Protein AF-A0A2D4LF94-F1 (afdb_monomer)

Nearest PDB structures (foldseek):
  2v9s-assembly1_A  TM=8.485E-01  e=1.951E-04  Homo sapiens
  7la8-assembly2_B  TM=7.555E-01  e=8.092E-05  Petromyzon marinus
  7yco-assembly1_B  TM=8.036E-01  e=2.467E-04  Cyclostomatida
  4p8s-assembly1_A  TM=7.890E-01  e=8.461E-04  Rattus norvegicus
  5o0o-assembly1_A  TM=8.171E-01  e=1.924E-03  Mus musculus

Solvent-accessible surface area (backbone atoms only — not comparable to full-atom values): 6240 Å² total; per-residue (Å²): 69,74,76,46,60,84,43,39,71,47,84,52,52,70,43,86,47,51,74,66,60,48,62,50,65,34,11,42,73,50,90,90,72,47,63,35,22,57,37,26,35,40,34,49,21,41,23,51,32,36,61,64,50,90,57,43,62,77,42,35,88,53,52,54,37,37,32,47,19,69,25,57,25,40,40,43,82,79,32,48,63,54,57,59,48,42,70,76,35,57,81,26,51,44,56,47,73,46,96,48,100,82,46,64,71,40,44,66,50,73,70,43,81,109

Radius of gyration: 14.53 Å; Cα contacts (8 Å, |Δi|>4): 229; chains: 1; bounding box: 41×29×40 Å

Foldseek 3Di:
DEQPQVAAEDADAQDADAADDLCNQFHYQDPVPQTAHNYAYYHPAQYAYQAYQLNNCVRYPNHQADEHFNYQHAADPRRVSVVVVCVVPVRHQAWDDDPDPPDDTGGHDHNHYD

Sequence (114 aa):
FYGFTSLKLVHLEGNLLKQLHSDTFVTLWYFEVFRTSAIKHIYLSDNFLTSLPQDIFSYMSELESLYLHGNPWTCDCALKWFAKWAERHSDVVKCKKGKEATDALQCPLCTNPR

Secondary structure (DSSP, 8-state):
-TT-TT--EEE-TTS------TTTT--EEETTTEEE----EEE--SS------TTTTTT-TT--EEE-TTS-EEESTTTHHHHHHHHHTTTTEE-BPPSSTT---B---EEEE-

Mean predicted aligned error: 4.83 Å

InterPro domains:
  IPR001611 Leucine-rich repeat [PF13855] (36-71)
  IPR032675 Leucine-rich repeat domain superfamily [G3DSA:3.80.10.10] (1-114)
  IPR050541 Leucine-rich repeat and transmembrane domain-containing protein [PTHR24369] (1-113)

pLDDT: mean 90.74, std 9.35, range [55.69, 98.25]

Structure (mmCIF, N/CA/C/O backbone):
data_AF-A0A2D4LF94-F1
#
_entry.id   AF-A0A2D4LF94-F1
#
loop_
_atom_site.group_PDB
_atom_site.id
_atom_site.type_symbol
_atom_site.label_atom_id
_atom_site.label_alt_id
_atom_site.label_comp_id
_atom_site.label_asym_id
_atom_site.label_entity_id
_atom_site.label_seq_id
_atom_site.pdbx_PDB_ins_code
_atom_site.Cartn_x
_atom_site.Cartn_y
_atom_site.Cartn_z
_atom_site.occupancy
_atom_site.B_iso_or_equiv
_atom_site.auth_seq_id
_atom_site.auth_comp_id
_atom_site.auth_asym_id
_atom_site.auth_atom_id
_atom_site.pdbx_PDB_model_num
ATOM 1 N N . PHE A 1 1 ? 1.393 -8.627 -9.017 1.00 89.56 1 PHE A N 1
ATOM 2 C CA . PHE A 1 1 ? 0.739 -8.563 -10.347 1.00 89.56 1 PHE A CA 1
ATOM 3 C C . PHE A 1 1 ? 1.783 -8.738 -11.451 1.00 89.56 1 PHE A C 1
ATOM 5 O O . PHE A 1 1 ? 1.920 -7.900 -12.337 1.00 89.56 1 PHE A O 1
ATOM 12 N N . TYR A 1 2 ? 2.554 -9.824 -11.384 1.00 90.62 2 TYR A N 1
ATOM 13 C CA . TYR A 1 2 ? 3.737 -9.989 -12.221 1.00 90.62 2 TYR A CA 1
ATOM 14 C C . TYR A 1 2 ? 3.382 -10.120 -13.709 1.00 90.62 2 TYR A C 1
ATOM 16 O O . TYR A 1 2 ? 2.424 -10.808 -14.052 1.00 90.62 2 TYR A O 1
ATOM 24 N N . GLY A 1 3 ? 4.138 -9.448 -14.580 1.00 88.7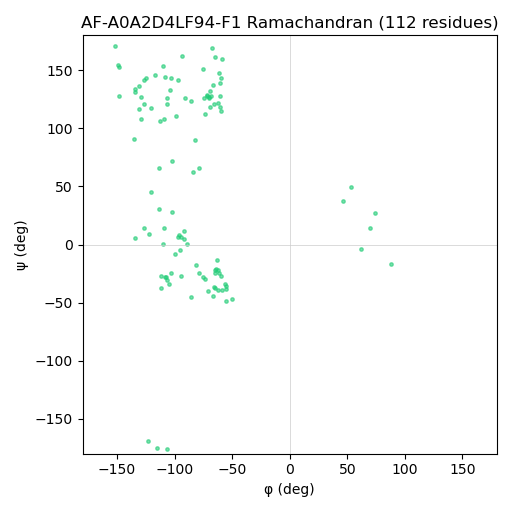5 3 GLY A N 1
ATOM 25 C CA . GLY A 1 3 ? 3.935 -9.456 -16.033 1.00 88.75 3 GLY A CA 1
ATOM 26 C C . GLY A 1 3 ? 2.961 -8.390 -16.547 1.00 88.75 3 GLY A C 1
ATOM 27 O O . GLY A 1 3 ? 3.011 -8.043 -17.724 1.00 88.75 3 GLY A O 1
ATOM 28 N N . PHE A 1 4 ? 2.135 -7.789 -15.684 1.00 92.00 4 PHE A N 1
ATOM 29 C CA . PHE A 1 4 ? 1.216 -6.710 -16.065 1.00 92.00 4 PHE A CA 1
ATOM 30 C C . PHE A 1 4 ? 1.906 -5.339 -16.052 1.00 92.00 4 PHE A C 1
ATOM 32 O O . PHE A 1 4 ? 1.553 -4.446 -15.285 1.00 92.00 4 PHE A O 1
ATOM 39 N N . THR A 1 5 ? 2.916 -5.160 -16.900 1.00 91.50 5 THR A N 1
ATOM 40 C CA . THR A 1 5 ? 3.774 -3.958 -16.918 1.00 91.50 5 THR A CA 1
ATOM 41 C C . THR A 1 5 ? 3.039 -2.670 -17.298 1.00 91.50 5 THR A C 1
ATOM 43 O O . THR A 1 5 ? 3.456 -1.584 -16.905 1.00 91.50 5 THR A O 1
ATOM 46 N N . SER A 1 6 ? 1.923 -2.774 -18.023 1.00 94.12 6 SER A N 1
ATOM 47 C CA . SER A 1 6 ? 1.068 -1.636 -18.386 1.00 94.12 6 SER A CA 1
ATOM 48 C C . SER A 1 6 ? -0.023 -1.326 -17.355 1.00 94.12 6 SER A C 1
ATOM 50 O O . SER A 1 6 ? -0.808 -0.405 -17.574 1.00 94.12 6 SER A O 1
ATOM 52 N N . LEU A 1 7 ? -0.112 -2.076 -16.250 1.00 96.25 7 LEU A N 1
ATOM 53 C CA . LEU A 1 7 ? -1.166 -1.899 -15.252 1.00 96.25 7 LEU A CA 1
ATOM 54 C C . LEU A 1 7 ? -1.034 -0.537 -14.563 1.00 96.25 7 LEU A C 1
ATOM 56 O O . LEU A 1 7 ? -0.013 -0.239 -13.947 1.00 96.25 7 LEU A O 1
ATOM 60 N N . LYS A 1 8 ? -2.081 0.287 -14.670 1.00 97.44 8 LYS A N 1
ATOM 61 C CA . LYS A 1 8 ? -2.132 1.634 -14.077 1.00 97.44 8 LYS A CA 1
ATOM 62 C C . LYS A 1 8 ? -3.067 1.742 -12.881 1.00 97.44 8 LYS A C 1
ATOM 64 O O . LYS A 1 8 ? -2.845 2.581 -12.016 1.00 97.44 8 LYS A O 1
ATOM 69 N N . LEU A 1 9 ? -4.100 0.912 -12.822 1.00 98.00 9 LEU A N 1
ATOM 70 C CA . LEU A 1 9 ? -5.143 1.002 -11.812 1.00 98.00 9 LEU A CA 1
ATOM 71 C C . LEU A 1 9 ? -5.430 -0.385 -11.251 1.00 98.00 9 LEU A C 1
ATOM 73 O O . LEU A 1 9 ? -5.632 -1.334 -12.007 1.00 98.00 9 LEU A O 1
ATOM 77 N N . VAL A 1 10 ? -5.455 -0.482 -9.925 1.00 97.75 10 VAL A N 1
ATOM 78 C CA . VAL A 1 10 ? -5.863 -1.677 -9.189 1.00 97.75 10 VAL A CA 1
ATOM 79 C C . VAL A 1 10 ? -7.045 -1.314 -8.307 1.00 97.75 10 VAL A C 1
ATOM 81 O O . VAL A 1 10 ? -6.924 -0.485 -7.406 1.00 97.75 10 VAL A O 1
ATOM 84 N N . HIS A 1 11 ? -8.186 -1.946 -8.569 1.00 97.62 11 HIS A N 1
ATOM 85 C CA . HIS A 1 11 ? -9.410 -1.732 -7.812 1.00 97.62 11 HIS A CA 1
ATOM 86 C C . HIS A 1 11 ? -9.779 -2.986 -7.022 1.00 97.62 11 HIS A C 1
ATOM 88 O O . HIS A 1 11 ? -10.232 -3.975 -7.592 1.00 97.62 11 HIS A O 1
ATOM 94 N N . LEU A 1 12 ? -9.574 -2.938 -5.708 1.00 97.56 12 LEU A N 1
ATOM 95 C CA . LEU A 1 12 ? -9.841 -4.021 -4.759 1.00 97.56 12 LEU A CA 1
ATOM 96 C C . LEU A 1 12 ? -10.732 -3.554 -3.593 1.00 97.56 12 LEU A C 1
ATOM 98 O O . LEU A 1 12 ? -10.843 -4.252 -2.586 1.00 97.56 12 LEU A O 1
ATOM 102 N N . GLU A 1 13 ? -11.379 -2.393 -3.715 1.00 97.38 13 GLU A N 1
ATOM 103 C CA . GLU A 1 13 ? -12.318 -1.867 -2.717 1.00 97.38 13 GLU A CA 1
ATOM 104 C C . GLU A 1 13 ? -13.504 -2.819 -2.491 1.00 97.38 13 GLU A C 1
ATOM 106 O O . GLU A 1 13 ? -13.965 -3.469 -3.433 1.00 97.38 13 GLU A O 1
ATOM 111 N N . GLY A 1 14 ? -13.978 -2.915 -1.244 1.00 97.12 14 GLY A N 1
ATOM 112 C CA . GLY A 1 14 ? -15.164 -3.704 -0.891 1.00 97.12 14 GLY A CA 1
ATOM 113 C C . GLY A 1 14 ? -14.947 -5.220 -0.889 1.00 97.12 14 GLY A C 1
ATOM 114 O O . GLY A 1 14 ? -15.886 -5.974 -1.140 1.00 97.12 14 GLY A O 1
ATOM 115 N N . ASN A 1 15 ? -13.716 -5.680 -0.652 1.00 98.25 15 ASN A N 1
ATOM 116 C CA . ASN A 1 15 ? -13.374 -7.104 -0.599 1.00 98.25 15 ASN A CA 1
ATOM 117 C C . ASN A 1 15 ? -13.114 -7.577 0.845 1.00 98.25 15 ASN A C 1
ATOM 119 O O . ASN A 1 15 ? -13.285 -6.851 1.820 1.00 98.25 15 ASN A O 1
ATOM 123 N N . LEU A 1 16 ? -12.713 -8.843 0.996 1.00 97.88 16 LEU A N 1
ATOM 124 C CA . LEU A 1 16 ? -12.429 -9.471 2.292 1.00 97.88 16 LEU A CA 1
ATOM 125 C C . LEU A 1 16 ? -10.921 -9.575 2.586 1.00 97.88 16 LEU A C 1
ATOM 127 O O . LEU A 1 16 ? -10.481 -10.509 3.264 1.00 97.88 16 LEU A O 1
ATOM 131 N N . LEU A 1 17 ? -10.107 -8.666 2.038 1.00 98.12 17 LEU A N 1
ATOM 132 C CA . LEU A 1 17 ? -8.651 -8.735 2.170 1.00 98.12 17 LEU A CA 1
ATOM 133 C C . LEU A 1 17 ? -8.237 -8.474 3.617 1.00 98.12 17 LEU A C 1
ATOM 135 O O . LEU A 1 17 ? -8.622 -7.470 4.206 1.00 98.12 17 LEU A O 1
ATOM 139 N N . LYS A 1 18 ? -7.426 -9.376 4.176 1.00 96.75 18 LYS A N 1
ATOM 140 C CA . LYS A 1 18 ? -6.902 -9.272 5.550 1.00 96.75 18 LYS A CA 1
ATOM 141 C C . LYS A 1 18 ? -5.426 -8.909 5.598 1.00 96.75 18 LYS A C 1
ATOM 143 O O . LYS A 1 18 ? -4.969 -8.289 6.551 1.00 96.75 18 LYS A O 1
ATOM 148 N N . GLN A 1 19 ? -4.678 -9.326 4.583 1.00 96.00 19 GLN A N 1
ATOM 149 C CA . GLN A 1 19 ? -3.237 -9.141 4.488 1.00 96.00 19 GLN A CA 1
ATOM 150 C C . GLN A 1 19 ? -2.845 -8.982 3.025 1.00 96.00 19 GLN A C 1
ATOM 152 O O . GLN A 1 19 ? -3.512 -9.508 2.132 1.00 96.00 19 GLN A O 1
ATOM 157 N N . LEU A 1 20 ? -1.741 -8.280 2.801 1.00 96.50 20 LEU A N 1
ATOM 158 C CA . LEU A 1 20 ? -1.103 -8.142 1.501 1.00 96.50 20 LEU A CA 1
ATOM 159 C C . LEU A 1 20 ? 0.350 -8.591 1.627 1.00 96.50 20 LEU A C 1
ATOM 161 O O . LEU A 1 20 ? 0.999 -8.332 2.638 1.00 96.50 20 LEU A O 1
ATOM 165 N N . HIS A 1 21 ? 0.861 -9.247 0.591 1.00 95.69 21 HIS A N 1
ATOM 166 C CA . HIS A 1 21 ? 2.283 -9.564 0.489 1.00 95.69 21 HIS A CA 1
ATOM 167 C C . HIS A 1 21 ? 3.080 -8.304 0.108 1.00 95.69 21 HIS A C 1
ATOM 169 O O . HIS A 1 21 ? 2.550 -7.444 -0.603 1.00 95.69 21 HIS A O 1
ATOM 175 N N . SER A 1 22 ? 4.351 -8.201 0.512 1.00 94.19 22 SER A N 1
ATOM 176 C CA . SER A 1 22 ? 5.224 -7.054 0.192 1.00 94.19 22 SER A CA 1
ATOM 177 C C . SER A 1 22 ? 5.325 -6.794 -1.312 1.00 94.19 22 SER A C 1
ATOM 179 O O . SER A 1 22 ? 5.274 -5.653 -1.752 1.00 94.19 22 SER A O 1
ATOM 181 N N . ASP A 1 23 ? 5.374 -7.856 -2.113 1.00 93.56 23 ASP A N 1
ATOM 182 C CA . ASP A 1 23 ? 5.500 -7.752 -3.572 1.00 93.56 23 ASP A CA 1
ATOM 183 C C . ASP A 1 23 ? 4.151 -7.735 -4.317 1.00 93.56 23 ASP A C 1
ATOM 185 O O . ASP A 1 23 ? 4.121 -7.870 -5.541 1.00 93.56 23 ASP A O 1
ATOM 189 N N . THR A 1 24 ? 3.017 -7.568 -3.617 1.00 95.31 24 THR A N 1
ATOM 190 C CA . THR A 1 24 ? 1.673 -7.621 -4.237 1.00 95.31 24 THR A CA 1
ATOM 191 C C . THR A 1 24 ? 1.586 -6.718 -5.469 1.00 95.31 24 THR A C 1
ATOM 193 O O . THR A 1 24 ? 1.152 -7.172 -6.533 1.00 95.31 24 THR A O 1
ATOM 196 N N . PHE A 1 25 ? 2.061 -5.473 -5.355 1.00 95.88 25 PHE A N 1
ATOM 197 C CA . PHE A 1 25 ? 1.985 -4.454 -6.407 1.00 95.88 25 PHE A CA 1
ATOM 198 C C . PHE A 1 25 ? 3.199 -4.392 -7.334 1.00 95.88 25 PHE A C 1
ATOM 200 O O . PHE A 1 25 ? 3.236 -3.544 -8.224 1.00 95.88 25 PHE A O 1
ATOM 207 N N . VAL A 1 26 ? 4.163 -5.302 -7.199 1.00 94.50 26 VAL A N 1
ATOM 208 C CA . VAL A 1 26 ? 5.255 -5.423 -8.169 1.00 94.50 26 VAL A CA 1
ATOM 209 C C . VAL A 1 26 ? 4.685 -5.976 -9.481 1.00 94.50 26 VAL A C 1
ATOM 211 O O . VAL A 1 26 ? 3.986 -7.002 -9.495 1.00 94.50 26 VAL A O 1
ATOM 214 N N . THR A 1 27 ? 4.952 -5.274 -10.586 1.00 94.00 27 THR A N 1
ATOM 215 C CA . THR A 1 27 ? 4.509 -5.676 -11.935 1.00 94.00 27 THR A CA 1
ATOM 216 C C . THR A 1 27 ? 5.653 -6.182 -12.798 1.00 94.00 27 THR A C 1
ATOM 218 O O . THR A 1 27 ? 5.431 -7.015 -13.674 1.00 94.00 27 THR A O 1
ATOM 221 N N . LEU A 1 28 ? 6.874 -5.709 -12.543 1.00 92.19 28 LEU A N 1
ATOM 222 C CA . LEU A 1 28 ? 8.075 -6.138 -13.243 1.00 92.19 28 LEU A CA 1
ATOM 223 C C . LEU A 1 28 ? 9.177 -6.479 -12.241 1.00 92.19 28 LEU A C 1
ATOM 225 O O . LEU A 1 28 ? 9.425 -5.735 -11.291 1.00 92.19 28 LEU A O 1
ATOM 229 N N . TRP A 1 29 ? 9.851 -7.589 -12.513 1.00 88.56 29 TRP A N 1
ATOM 230 C CA . TRP A 1 29 ? 11.057 -8.034 -11.833 1.00 88.56 29 TRP A CA 1
ATOM 231 C C . TRP A 1 29 ? 12.083 -8.341 -12.918 1.00 88.56 29 TRP A C 1
ATOM 233 O O . TRP A 1 29 ? 11.913 -9.278 -13.693 1.00 88.56 29 TRP A O 1
ATOM 243 N N . TYR A 1 30 ? 13.097 -7.493 -13.042 1.00 84.00 30 TYR A N 1
ATOM 244 C CA . TYR A 1 30 ? 14.138 -7.638 -14.050 1.00 84.00 30 TYR A CA 1
ATOM 245 C C . TYR A 1 30 ? 15.436 -8.108 -13.392 1.00 84.00 30 TYR A C 1
ATOM 247 O O . TYR A 1 30 ? 15.902 -7.499 -12.425 1.00 84.00 30 TYR A O 1
ATOM 255 N N . PHE A 1 31 ? 15.982 -9.213 -13.911 1.00 81.31 31 PHE A N 1
ATOM 256 C CA . PHE A 1 31 ? 17.193 -9.888 -13.423 1.00 81.31 31 PHE A CA 1
ATOM 257 C C . PHE A 1 31 ? 17.255 -10.082 -11.904 1.00 81.31 31 PHE A C 1
ATOM 259 O O . PHE A 1 31 ? 18.312 -9.928 -11.308 1.00 81.31 31 PHE A O 1
ATOM 266 N N . GLU A 1 32 ? 16.123 -10.368 -11.265 1.00 71.44 32 GLU A N 1
ATOM 267 C CA . GLU A 1 32 ? 16.023 -10.642 -9.824 1.00 71.44 32 GLU A CA 1
ATOM 268 C C . GLU A 1 32 ? 16.432 -9.488 -8.878 1.00 71.44 32 GLU A C 1
ATOM 270 O O . GLU A 1 32 ? 16.198 -9.562 -7.673 1.00 71.44 32 GLU A O 1
ATOM 275 N N . VAL A 1 33 ? 16.918 -8.360 -9.403 1.00 78.56 33 VAL A N 1
ATOM 276 C CA . VAL A 1 33 ? 17.408 -7.217 -8.611 1.00 78.56 33 VAL A CA 1
ATOM 277 C C . VAL A 1 33 ? 16.495 -5.998 -8.744 1.00 78.56 33 VAL A C 1
ATOM 279 O O . VAL A 1 33 ? 16.253 -5.289 -7.765 1.00 78.56 33 VAL A O 1
ATOM 282 N N . PHE A 1 34 ? 15.937 -5.757 -9.932 1.00 85.88 34 PHE A N 1
ATOM 283 C CA . PHE A 1 34 ? 15.141 -4.562 -10.202 1.00 85.88 34 PHE A CA 1
ATOM 284 C C . PHE A 1 34 ? 13.651 -4.865 -10.105 1.00 85.88 34 PHE A C 1
ATOM 286 O O . PHE A 1 34 ? 13.091 -5.552 -10.958 1.00 85.88 34 PHE A O 1
ATOM 293 N N . ARG A 1 35 ? 13.004 -4.328 -9.068 1.00 91.69 35 ARG A N 1
ATOM 294 C CA . ARG A 1 35 ? 11.548 -4.362 -8.894 1.00 91.69 35 ARG A CA 1
ATO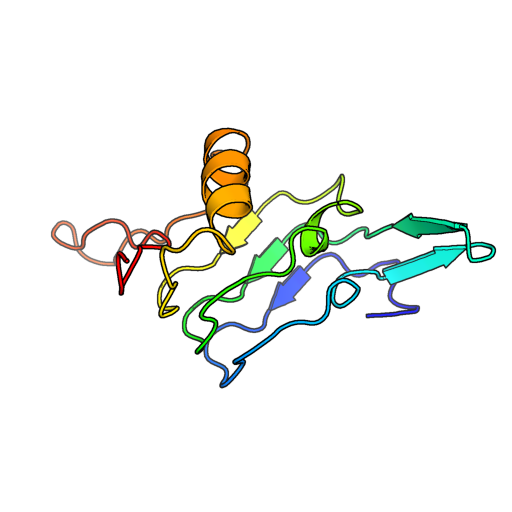M 295 C C . ARG A 1 35 ? 10.970 -2.997 -9.230 1.00 91.69 35 ARG A C 1
ATOM 297 O O . ARG A 1 35 ? 11.487 -1.979 -8.777 1.00 91.69 35 ARG A O 1
ATOM 304 N N . THR A 1 36 ? 9.906 -2.976 -10.024 1.00 93.06 36 THR A N 1
ATOM 305 C CA . THR A 1 36 ? 9.193 -1.737 -10.351 1.00 93.06 36 THR A CA 1
ATOM 306 C C . THR A 1 36 ? 7.708 -1.990 -10.594 1.00 93.06 36 THR A C 1
ATOM 308 O O . THR A 1 36 ? 7.284 -3.100 -10.947 1.00 93.06 36 THR A O 1
ATOM 311 N N . SER A 1 37 ? 6.917 -0.944 -10.373 1.00 95.62 37 SER A N 1
ATOM 312 C CA . SER A 1 37 ? 5.493 -0.903 -10.649 1.00 95.62 37 SER A CA 1
ATOM 313 C C . SER A 1 37 ? 5.116 0.387 -11.355 1.00 95.62 37 SER A C 1
ATOM 315 O O . SER A 1 37 ? 5.498 1.474 -10.929 1.00 95.62 37 SER A O 1
ATOM 317 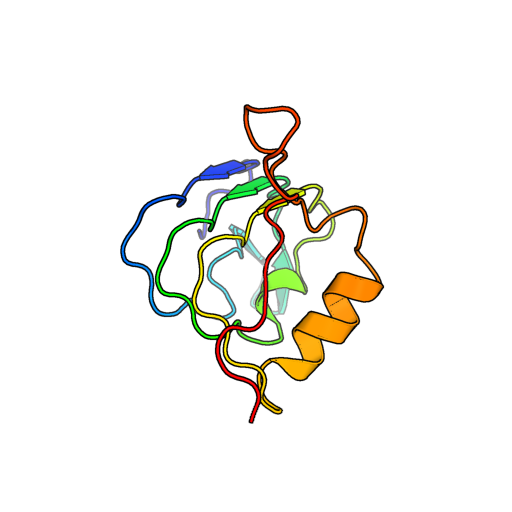N N . ALA A 1 38 ? 4.320 0.255 -12.414 1.00 95.50 38 ALA A N 1
ATOM 318 C CA . ALA A 1 38 ? 3.797 1.388 -13.169 1.00 95.50 38 ALA A CA 1
ATOM 319 C C . ALA A 1 38 ? 2.377 1.798 -12.724 1.00 95.50 38 ALA A C 1
ATOM 321 O O . ALA A 1 38 ? 1.745 2.614 -13.404 1.00 95.50 38 ALA A O 1
ATOM 322 N N . ILE A 1 39 ? 1.876 1.211 -11.627 1.00 97.81 39 ILE A N 1
ATOM 323 C CA . ILE A 1 39 ? 0.543 1.458 -11.064 1.00 97.81 39 ILE A CA 1
ATOM 324 C C . ILE A 1 39 ? 0.485 2.870 -10.474 1.00 97.81 39 ILE A C 1
ATOM 326 O O . ILE A 1 39 ? 1.339 3.257 -9.683 1.00 97.81 39 ILE A O 1
ATOM 330 N N . LYS A 1 40 ? -0.573 3.599 -10.828 1.00 98.06 40 LYS A N 1
ATOM 331 C CA . LYS A 1 40 ? -0.857 4.973 -10.405 1.00 98.06 40 LYS A CA 1
ATOM 332 C C . LYS A 1 40 ? -1.963 5.059 -9.362 1.00 98.06 40 LYS A C 1
ATOM 334 O O . LYS A 1 40 ? -1.912 5.916 -8.483 1.00 98.06 40 LYS A O 1
ATOM 339 N N . HIS A 1 41 ? -2.957 4.175 -9.438 1.00 98.19 41 HIS A N 1
ATOM 340 C CA . HIS A 1 41 ? -4.134 4.239 -8.574 1.00 98.19 41 HIS A CA 1
ATOM 341 C C . HIS A 1 41 ? -4.410 2.894 -7.909 1.00 98.19 41 HIS A C 1
ATOM 343 O O . HIS A 1 41 ? -4.525 1.870 -8.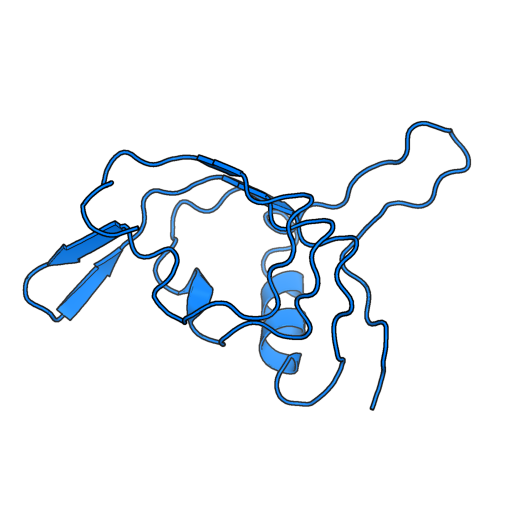586 1.00 98.19 41 HIS A O 1
ATOM 349 N N . ILE A 1 42 ? -4.539 2.910 -6.584 1.00 98.12 42 ILE A N 1
ATOM 350 C CA . ILE A 1 42 ? -4.840 1.736 -5.768 1.00 98.12 42 ILE A CA 1
ATOM 351 C C . ILE A 1 42 ? -6.058 2.035 -4.896 1.00 98.12 42 ILE A C 1
ATOM 353 O O . ILE A 1 42 ? -6.035 2.942 -4.061 1.00 98.12 42 ILE A O 1
ATOM 357 N N . TYR A 1 43 ? -7.098 1.222 -5.059 1.00 98.00 43 TYR A N 1
ATOM 358 C CA . TYR A 1 43 ? -8.296 1.250 -4.227 1.00 98.00 43 TYR A CA 1
ATOM 359 C C . TYR A 1 43 ? -8.315 0.001 -3.352 1.00 98.00 43 TYR A C 1
ATOM 361 O O . TYR A 1 43 ? -8.507 -1.104 -3.853 1.00 98.00 43 TYR A O 1
ATOM 369 N N . LEU A 1 44 ? -8.075 0.178 -2.055 1.00 97.94 44 LEU A N 1
ATOM 370 C CA . LEU A 1 44 ? -8.079 -0.880 -1.037 1.00 97.94 44 LEU A CA 1
ATOM 371 C C . LEU A 1 44 ? -9.081 -0.590 0.085 1.00 97.94 44 LEU A C 1
ATOM 373 O O . LEU A 1 44 ? -9.081 -1.274 1.109 1.00 97.94 44 LEU A O 1
ATOM 377 N N . SER A 1 45 ? -9.918 0.432 -0.081 1.00 97.06 45 SER A N 1
ATOM 378 C CA . SER A 1 45 ? -10.914 0.811 0.912 1.00 97.06 45 SER A CA 1
ATOM 379 C C . SER A 1 45 ? -11.888 -0.321 1.231 1.00 97.06 45 SER A C 1
ATOM 381 O O . SER A 1 45 ? -12.054 -1.252 0.442 1.00 97.06 45 SER A O 1
ATOM 383 N N . ASP A 1 46 ? -12.534 -0.229 2.389 1.00 96.31 46 ASP A N 1
ATOM 384 C CA . ASP A 1 46 ? -13.630 -1.116 2.789 1.00 96.31 46 ASP A CA 1
ATOM 385 C C . ASP A 1 46 ? -13.234 -2.606 2.691 1.00 96.31 46 ASP A C 1
ATOM 387 O O . ASP A 1 46 ? -13.905 -3.430 2.072 1.00 96.31 46 ASP A O 1
ATOM 391 N N . ASN A 1 47 ? -12.073 -2.925 3.270 1.00 98.00 47 ASN A N 1
ATOM 392 C CA . ASN A 1 47 ? -11.525 -4.271 3.435 1.00 98.00 47 ASN A CA 1
ATOM 393 C C . ASN A 1 47 ? -11.266 -4.542 4.935 1.00 98.00 47 ASN A C 1
ATOM 395 O O . ASN A 1 47 ? -11.683 -3.783 5.809 1.00 98.00 47 ASN A O 1
ATOM 399 N N . PHE A 1 48 ? -10.568 -5.632 5.262 1.00 97.31 48 PHE A N 1
ATOM 400 C CA . PHE A 1 48 ? -10.237 -6.033 6.636 1.00 97.31 48 PHE A CA 1
ATOM 401 C C . PHE A 1 48 ? -8.730 -5.958 6.914 1.00 97.31 48 PHE A C 1
ATOM 403 O O . PHE A 1 48 ? -8.198 -6.751 7.696 1.00 97.31 48 PHE A O 1
ATOM 410 N N . LEU A 1 49 ? -8.027 -5.031 6.260 1.00 96.62 49 LEU A N 1
ATOM 411 C CA . LEU A 1 49 ? -6.595 -4.838 6.464 1.00 96.62 49 LEU A CA 1
ATOM 412 C C . LEU A 1 49 ? -6.347 -4.194 7.829 1.00 96.62 49 LEU A C 1
ATOM 414 O O . LEU A 1 49 ? -6.920 -3.158 8.161 1.00 96.62 49 LEU A O 1
ATOM 418 N N . THR A 1 50 ? -5.468 -4.802 8.617 1.00 95.19 50 THR A N 1
ATOM 419 C CA . THR A 1 50 ? -5.065 -4.272 9.929 1.00 95.19 50 THR A CA 1
ATOM 420 C C . THR A 1 50 ? -3.695 -3.608 9.890 1.00 95.19 50 THR A C 1
ATOM 422 O O . THR A 1 50 ? -3.417 -2.725 10.701 1.00 95.19 50 THR A O 1
ATOM 425 N N . SER A 1 51 ? -2.847 -3.996 8.937 1.00 94.81 51 SER A N 1
ATOM 426 C CA . SER A 1 51 ? -1.517 -3.440 8.715 1.00 94.81 51 SER A CA 1
ATOM 427 C C . SER A 1 51 ? -1.099 -3.560 7.246 1.00 94.81 51 SER A C 1
ATOM 429 O O . SER A 1 51 ? -1.768 -4.213 6.441 1.00 94.81 51 SER A O 1
ATOM 431 N N . LEU A 1 52 ? 0.011 -2.913 6.893 1.00 95.88 52 LEU A N 1
ATOM 432 C CA . LEU A 1 52 ? 0.647 -3.015 5.583 1.00 95.88 52 LEU A CA 1
ATOM 433 C C . LEU A 1 52 ? 2.127 -3.396 5.760 1.00 95.88 52 LEU A C 1
ATOM 435 O O . LEU A 1 52 ? 2.771 -2.885 6.684 1.00 95.88 52 LEU A O 1
ATOM 439 N N . PRO A 1 53 ? 2.691 -4.254 4.888 1.00 95.94 53 PRO A N 1
ATOM 440 C CA . PRO A 1 53 ? 4.130 -4.496 4.853 1.00 95.94 53 PRO A CA 1
ATOM 441 C C . PRO A 1 53 ? 4.893 -3.207 4.548 1.00 95.94 53 PRO A C 1
ATOM 443 O O . PRO A 1 53 ? 4.494 -2.457 3.660 1.00 95.94 53 PRO A O 1
ATOM 446 N N . GLN A 1 54 ? 6.013 -2.986 5.236 1.00 94.50 54 GLN A N 1
ATOM 447 C CA . GLN A 1 54 ? 6.789 -1.744 5.145 1.00 94.50 54 GLN A CA 1
ATOM 448 C C . GLN A 1 54 ? 7.223 -1.379 3.722 1.00 94.50 54 GLN A C 1
A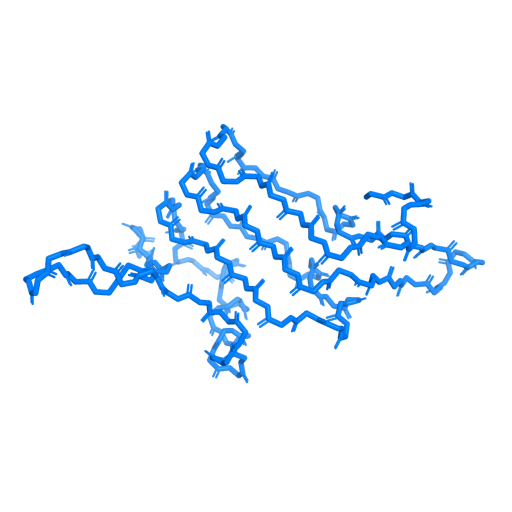TOM 450 O O . GLN A 1 54 ? 7.215 -0.205 3.358 1.00 94.50 54 GLN A O 1
ATOM 455 N N . ASP A 1 55 ? 7.540 -2.382 2.908 1.00 92.12 55 ASP A N 1
ATOM 456 C CA . ASP A 1 55 ? 8.111 -2.169 1.579 1.00 92.12 55 ASP A CA 1
ATOM 457 C C . ASP A 1 55 ? 7.081 -2.219 0.442 1.00 92.12 55 ASP A C 1
ATOM 459 O O . ASP A 1 55 ? 7.453 -2.166 -0.730 1.00 92.12 55 ASP A O 1
ATOM 463 N N . ILE A 1 56 ? 5.782 -2.308 0.759 1.00 95.69 56 ILE A N 1
ATOM 464 C CA . ILE A 1 56 ? 4.731 -2.558 -0.242 1.00 95.69 56 ILE A CA 1
ATOM 465 C C . ILE A 1 56 ? 4.623 -1.461 -1.317 1.00 95.69 56 ILE A C 1
ATOM 467 O O . ILE A 1 56 ? 4.180 -1.732 -2.432 1.00 95.69 56 ILE A O 1
ATOM 471 N N . PHE A 1 57 ? 5.066 -0.238 -1.004 1.00 95.00 57 PHE A N 1
ATOM 472 C CA . PHE A 1 57 ? 5.059 0.910 -1.920 1.00 95.00 57 PHE A CA 1
ATOM 473 C C . PHE A 1 57 ? 6.462 1.338 -2.384 1.00 95.00 57 PHE A C 1
ATOM 475 O O . PHE A 1 57 ? 6.582 2.267 -3.180 1.00 95.00 57 PHE A O 1
ATOM 482 N N . SER A 1 58 ? 7.530 0.657 -1.948 1.00 92.62 58 SER A N 1
ATOM 483 C CA . SER A 1 58 ? 8.924 1.073 -2.194 1.00 92.62 58 SER A CA 1
ATOM 484 C C . SER A 1 58 ? 9.318 1.110 -3.676 1.00 92.62 58 SER A C 1
ATOM 486 O O . SER A 1 58 ? 10.259 1.806 -4.046 1.00 92.62 58 SER A O 1
ATOM 488 N N . TYR A 1 59 ? 8.599 0.379 -4.532 1.00 92.50 59 TYR A N 1
ATOM 489 C CA . TYR A 1 59 ? 8.894 0.244 -5.965 1.00 92.50 59 TYR A CA 1
ATOM 490 C C . TYR A 1 59 ? 7.877 0.957 -6.869 1.00 92.50 59 TYR A C 1
ATOM 492 O O . TYR A 1 59 ? 7.813 0.673 -8.067 1.00 92.50 59 TYR A O 1
ATOM 500 N N . MET A 1 60 ? 7.051 1.839 -6.300 1.00 95.12 60 MET A N 1
ATOM 501 C CA . MET A 1 60 ? 5.907 2.463 -6.971 1.00 95.12 60 MET A CA 1
ATOM 502 C C . MET A 1 60 ? 6.120 3.971 -7.155 1.00 95.12 60 MET A C 1
ATOM 504 O O . MET A 1 60 ? 5.420 4.782 -6.559 1.00 95.12 60 MET A O 1
ATOM 508 N N . SER A 1 61 ? 7.097 4.360 -7.979 1.00 93.12 61 SER A N 1
ATOM 509 C CA . SER A 1 61 ? 7.435 5.778 -8.210 1.00 93.12 61 SER A CA 1
ATOM 510 C C . SER A 1 61 ? 6.323 6.583 -8.888 1.00 93.12 61 SER A C 1
ATOM 512 O O . SER A 1 61 ? 6.300 7.802 -8.783 1.00 93.12 61 SER A O 1
ATOM 514 N N . GLU A 1 62 ? 5.412 5.901 -9.582 1.00 95.81 62 GLU A N 1
ATOM 515 C CA . GLU A 1 62 ? 4.296 6.499 -10.320 1.00 95.81 62 GLU A CA 1
ATOM 516 C C . GLU A 1 62 ? 2.998 6.561 -9.495 1.00 95.81 62 GLU A C 1
ATOM 518 O O . GLU A 1 62 ? 1.945 6.868 -10.046 1.00 95.81 62 GLU A O 1
ATOM 523 N N . LEU A 1 63 ? 3.026 6.209 -8.203 1.00 97.62 63 LEU A N 1
ATOM 524 C CA . LEU A 1 63 ? 1.816 6.136 -7.386 1.00 97.62 63 LEU A CA 1
ATOM 525 C C . LEU A 1 63 ? 1.241 7.538 -7.125 1.00 97.62 63 LEU A C 1
ATOM 527 O O . LEU A 1 63 ? 1.865 8.365 -6.471 1.00 97.62 63 LEU A O 1
ATOM 531 N N . GLU A 1 64 ? 0.014 7.775 -7.586 1.00 97.62 64 GLU A N 1
ATOM 532 C CA . GLU A 1 64 ? -0.665 9.076 -7.519 1.00 97.62 64 GLU A CA 1
ATOM 533 C C . GLU A 1 64 ? -1.863 9.073 -6.560 1.00 97.62 64 GLU A C 1
ATOM 535 O O . GLU A 1 64 ? -2.285 10.121 -6.065 1.00 97.62 64 GLU A O 1
ATOM 540 N N . SER A 1 65 ? -2.509 7.924 -6.342 1.00 97.62 65 SER A N 1
ATOM 541 C CA . SER A 1 65 ? -3.696 7.846 -5.481 1.00 97.62 65 SER A CA 1
ATOM 542 C C . SER A 1 65 ? -3.819 6.508 -4.770 1.00 97.62 65 SER A C 1
ATOM 544 O O . SER A 1 65 ? -3.834 5.452 -5.403 1.00 97.62 65 SER A O 1
ATOM 546 N N . LEU A 1 66 ? -3.976 6.576 -3.452 1.00 97.75 66 LEU A N 1
ATOM 547 C CA . LEU A 1 66 ? -4.127 5.427 -2.571 1.00 97.75 66 LEU A CA 1
ATOM 548 C C . LEU A 1 66 ? -5.329 5.631 -1.642 1.00 97.75 66 LEU A C 1
ATOM 550 O O . LEU A 1 66 ? -5.322 6.534 -0.805 1.00 97.75 66 LEU A O 1
ATOM 554 N N . TYR A 1 67 ? -6.343 4.776 -1.775 1.00 97.19 67 TYR A N 1
ATOM 555 C CA . TYR A 1 67 ? -7.550 4.795 -0.946 1.00 97.19 67 TYR A CA 1
ATOM 556 C C . TYR A 1 67 ? -7.528 3.625 0.042 1.00 97.19 67 TYR A C 1
ATOM 558 O O . TYR A 1 67 ? -7.439 2.466 -0.363 1.00 97.19 67 TYR A O 1
ATOM 566 N N . LEU A 1 68 ? -7.575 3.945 1.337 1.00 96.62 68 LEU A N 1
ATOM 567 C CA . LEU A 1 68 ? -7.394 2.993 2.445 1.00 96.62 68 LEU A CA 1
ATOM 568 C C . LEU A 1 68 ? -8.442 3.144 3.560 1.00 96.62 68 LEU A C 1
ATOM 570 O O . LEU A 1 68 ? -8.319 2.514 4.614 1.00 96.62 68 LEU A O 1
ATOM 574 N N . HIS A 1 69 ? -9.451 3.998 3.375 1.00 94.56 69 HIS A N 1
ATOM 575 C CA . HIS A 1 69 ? -10.495 4.201 4.383 1.00 94.56 69 HIS A CA 1
ATOM 576 C C . HIS A 1 69 ? -11.329 2.927 4.590 1.00 94.56 69 HIS A C 1
ATOM 578 O O . HIS A 1 69 ? -11.303 2.017 3.769 1.00 94.56 69 HIS A O 1
ATOM 584 N N . GLY A 1 70 ? -12.049 2.840 5.709 1.00 93.81 70 GLY A N 1
ATOM 585 C CA . GLY A 1 70 ? -12.913 1.688 5.999 1.00 93.81 70 GLY A CA 1
ATOM 586 C C . GLY A 1 70 ? -12.179 0.377 6.296 1.00 93.81 70 GLY A C 1
ATOM 587 O O . GLY A 1 70 ? -12.804 -0.674 6.306 1.00 93.81 70 GLY A O 1
ATOM 588 N N . ASN A 1 71 ? -10.869 0.429 6.558 1.00 95.69 71 ASN A N 1
ATOM 589 C CA . ASN A 1 71 ? -10.088 -0.708 7.044 1.00 95.69 71 ASN A CA 1
ATOM 590 C C 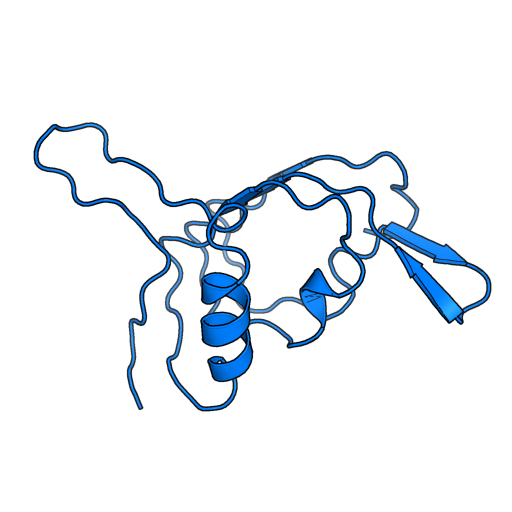. ASN A 1 71 ? -9.810 -0.578 8.556 1.00 95.69 71 ASN A C 1
ATOM 592 O O . ASN A 1 71 ? -9.565 0.538 9.031 1.00 95.69 71 ASN A O 1
ATOM 596 N N . PRO A 1 72 ? -9.808 -1.687 9.322 1.00 95.44 72 PRO A N 1
ATOM 597 C CA . PRO A 1 72 ? -9.557 -1.695 10.763 1.00 95.44 72 PRO A CA 1
ATOM 598 C C . PRO A 1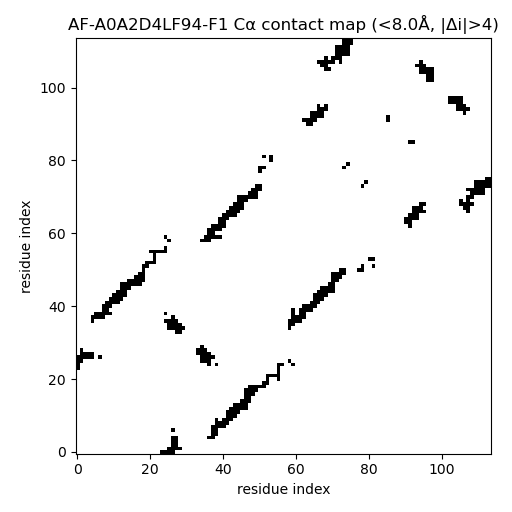 72 ? -8.056 -1.595 11.099 1.00 95.44 72 PRO A C 1
ATOM 600 O O . PRO A 1 72 ? -7.454 -2.512 11.665 1.00 95.44 72 PRO A O 1
ATOM 603 N N . TRP A 1 73 ? -7.436 -0.459 10.768 1.00 94.56 73 TRP A N 1
ATOM 604 C CA . TRP A 1 73 ? -6.006 -0.226 10.992 1.00 94.56 73 TRP A CA 1
ATOM 605 C C . TRP A 1 73 ? -5.632 -0.311 12.477 1.00 94.56 73 TRP A C 1
ATOM 607 O O . TRP A 1 73 ? -6.230 0.360 13.328 1.00 94.56 73 TRP A O 1
ATOM 617 N N . THR A 1 74 ? -4.618 -1.125 12.775 1.00 93.81 74 THR A N 1
ATOM 618 C CA . THR A 1 74 ? -4.039 -1.290 14.114 1.00 93.81 74 THR A CA 1
ATOM 619 C C . THR A 1 74 ? -2.893 -0.309 14.298 1.00 93.81 74 THR A C 1
ATOM 621 O O . THR A 1 74 ? -1.967 -0.281 13.492 1.00 93.81 74 THR A O 1
ATOM 624 N N . CYS A 1 75 ? -2.929 0.487 15.362 1.00 88.19 75 CYS A N 1
ATOM 625 C CA . CYS A 1 75 ? -1.953 1.551 15.575 1.00 88.19 75 CYS A CA 1
ATOM 626 C C . CYS A 1 75 ? -0.915 1.141 16.601 1.00 88.19 75 CYS A C 1
ATOM 628 O O . CYS A 1 75 ? -0.900 1.598 17.739 1.00 88.19 75 CYS A O 1
ATOM 630 N N . ASP A 1 76 ? -0.061 0.230 16.146 1.00 89.88 76 ASP A N 1
ATOM 631 C CA . ASP A 1 76 ? 1.084 -0.297 16.866 1.00 89.88 76 ASP A CA 1
ATOM 632 C C . ASP A 1 76 ? 2.408 0.080 16.171 1.00 89.88 76 ASP A C 1
ATOM 634 O O . ASP A 1 76 ? 2.462 0.815 15.177 1.00 89.88 76 ASP A O 1
ATOM 638 N N . CYS A 1 77 ? 3.520 -0.435 16.699 1.00 90.00 77 CYS A N 1
ATOM 639 C CA . CYS A 1 77 ? 4.845 -0.214 16.126 1.00 90.00 77 CYS A CA 1
ATOM 640 C C . CYS A 1 77 ? 4.978 -0.728 14.684 1.00 90.00 77 CYS A C 1
ATOM 642 O O . CYS A 1 77 ? 5.791 -0.181 13.937 1.00 90.00 77 CYS A O 1
ATOM 644 N N . ALA A 1 78 ? 4.202 -1.743 14.288 1.00 88.81 78 ALA A N 1
ATOM 645 C CA . ALA A 1 78 ? 4.279 -2.332 12.957 1.00 88.81 78 ALA A CA 1
ATOM 646 C C . ALA A 1 78 ? 3.664 -1.417 11.892 1.00 88.81 78 ALA A C 1
ATOM 648 O O . ALA A 1 78 ? 4.145 -1.413 10.764 1.00 88.81 78 ALA A O 1
ATOM 649 N N . LEU A 1 79 ? 2.664 -0.597 12.237 1.00 92.19 79 LEU A N 1
ATOM 650 C CA . LEU A 1 79 ? 2.069 0.377 11.310 1.00 92.19 79 LEU A CA 1
ATOM 651 C C . LEU A 1 79 ? 2.671 1.791 11.420 1.00 92.19 79 LEU A C 1
ATOM 653 O O . LEU A 1 79 ? 2.380 2.668 10.607 1.00 92.19 79 LEU A O 1
ATOM 657 N N . LYS A 1 80 ? 3.573 2.028 12.380 1.00 91.69 80 LYS A N 1
ATOM 658 C CA . LYS A 1 80 ? 4.227 3.334 12.592 1.00 91.69 80 LYS A CA 1
ATOM 659 C C . LYS A 1 80 ? 4.961 3.865 11.356 1.00 91.69 80 LYS A C 1
ATOM 661 O O . LYS A 1 80 ? 5.024 5.079 11.157 1.00 91.69 80 LYS A O 1
ATOM 666 N N . TRP A 1 81 ? 5.543 2.984 10.539 1.00 93.69 81 TRP A N 1
ATOM 667 C CA . TRP A 1 81 ? 6.203 3.389 9.293 1.00 93.69 81 TRP A CA 1
ATOM 668 C C . TRP A 1 81 ? 5.200 4.029 8.326 1.00 93.69 81 TRP A C 1
ATOM 670 O O . TRP A 1 81 ? 5.525 5.032 7.695 1.00 93.69 81 TRP A O 1
ATOM 680 N N . PHE A 1 82 ? 3.980 3.484 8.258 1.00 94.31 82 PHE A N 1
ATOM 681 C CA . PHE A 1 82 ? 2.953 3.921 7.324 1.00 94.31 82 PHE A CA 1
ATOM 682 C C . PHE A 1 82 ? 2.422 5.291 7.718 1.00 94.31 82 PHE A C 1
ATOM 684 O O . PHE A 1 82 ? 2.283 6.143 6.851 1.00 94.31 82 PHE A O 1
ATOM 691 N N . ALA A 1 83 ? 2.226 5.549 9.015 1.00 91.94 83 ALA A N 1
ATOM 692 C CA . ALA A 1 83 ? 1.856 6.879 9.499 1.00 91.94 83 ALA A CA 1
ATOM 693 C C . ALA A 1 83 ? 2.862 7.948 9.030 1.00 91.94 83 ALA A C 1
ATOM 695 O O . ALA A 1 83 ? 2.482 8.934 8.405 1.00 91.94 83 ALA A O 1
ATOM 696 N N . LYS A 1 84 ? 4.166 7.692 9.212 1.00 93.06 84 LYS A N 1
ATOM 697 C CA . LYS A 1 84 ? 5.234 8.591 8.736 1.00 93.06 84 LYS A CA 1
ATOM 698 C C . LYS A 1 84 ? 5.286 8.704 7.212 1.00 93.06 84 LYS A C 1
ATOM 700 O O . LYS A 1 84 ? 5.618 9.760 6.679 1.00 93.06 84 LYS A O 1
ATOM 705 N N . TRP A 1 85 ? 5.035 7.604 6.506 1.00 94.81 85 TRP A N 1
ATOM 706 C CA . TRP A 1 85 ? 5.009 7.591 5.048 1.00 94.81 85 TRP A CA 1
ATOM 707 C C . TRP A 1 85 ? 3.830 8.418 4.519 1.00 94.81 85 TRP A C 1
ATOM 709 O O . TRP A 1 85 ? 4.034 9.249 3.639 1.00 94.81 85 TRP A O 1
ATOM 719 N N . ALA A 1 86 ? 2.643 8.267 5.106 1.00 93.50 86 ALA A N 1
ATOM 720 C CA . ALA A 1 86 ? 1.427 8.989 4.745 1.00 93.50 86 ALA A CA 1
ATOM 721 C C . ALA A 1 86 ? 1.528 10.493 5.038 1.00 93.50 86 ALA A C 1
ATOM 723 O O . ALA A 1 86 ? 1.067 11.295 4.235 1.00 93.50 86 ALA A O 1
ATOM 724 N N . GLU A 1 87 ? 2.192 10.891 6.130 1.00 92.25 87 GLU A N 1
ATOM 725 C CA . GLU A 1 87 ? 2.493 12.305 6.413 1.00 92.25 87 GLU A CA 1
ATOM 726 C C . GLU A 1 87 ? 3.332 12.951 5.299 1.00 92.25 87 GLU A C 1
ATOM 728 O O . GLU A 1 87 ? 3.093 14.095 4.917 1.00 92.25 87 GLU A O 1
ATOM 733 N N . ARG A 1 88 ? 4.303 12.209 4.749 1.00 94.12 88 ARG A N 1
ATOM 734 C CA . ARG A 1 88 ? 5.174 12.686 3.661 1.00 94.12 88 ARG A CA 1
ATOM 735 C C . ARG A 1 88 ? 4.511 12.646 2.284 1.00 94.12 88 ARG A C 1
ATOM 737 O O . ARG A 1 88 ? 4.927 13.403 1.418 1.00 94.12 88 ARG A O 1
ATOM 744 N N . HIS A 1 89 ? 3.509 11.790 2.102 1.00 94.38 89 HIS A N 1
ATOM 745 C CA . HIS A 1 89 ? 2.796 11.573 0.838 1.00 94.38 89 HIS A CA 1
ATOM 746 C C . HIS A 1 89 ? 1.299 11.871 1.007 1.00 94.38 89 HIS A C 1
ATOM 748 O O . HIS A 1 89 ? 0.431 11.091 0.601 1.00 94.38 89 HIS A O 1
ATOM 754 N N . SER A 1 90 ? 0.990 12.993 1.661 1.00 90.94 90 SER A N 1
ATOM 755 C CA . SER A 1 90 ? -0.390 13.431 1.927 1.00 90.94 90 SER A CA 1
ATOM 756 C C . SER A 1 90 ? -1.174 13.748 0.649 1.00 90.94 90 SER A C 1
ATOM 758 O O . SER A 1 90 ? -2.402 13.704 0.639 1.00 90.94 90 SER A O 1
ATOM 760 N N . ASP A 1 91 ? -0.470 14.022 -0.448 1.00 93.69 91 ASP A N 1
ATOM 761 C CA . ASP A 1 91 ? -1.018 14.159 -1.789 1.00 93.69 91 ASP A CA 1
ATOM 762 C C . ASP A 1 91 ? -1.383 12.805 -2.412 1.00 93.69 91 ASP A C 1
ATOM 764 O O . ASP A 1 91 ? -2.316 12.756 -3.207 1.00 93.69 91 ASP A O 1
ATOM 768 N N . VAL A 1 92 ? -0.727 11.706 -2.033 1.00 96.44 92 VAL A N 1
ATOM 769 C CA . VAL A 1 92 ? -1.004 10.356 -2.553 1.00 96.44 92 VAL A CA 1
ATOM 770 C C . VAL A 1 92 ? -2.131 9.674 -1.780 1.00 96.44 92 VAL A C 1
ATOM 772 O O . VAL A 1 92 ? -3.027 9.080 -2.386 1.00 96.44 92 VAL A O 1
ATOM 775 N N . VAL A 1 93 ? -2.114 9.745 -0.446 1.00 95.62 93 VAL A N 1
ATOM 776 C CA . VAL A 1 93 ? -3.145 9.118 0.395 1.00 95.62 93 VAL A CA 1
ATOM 777 C C . VAL A 1 93 ? -4.434 9.927 0.309 1.00 95.62 93 VAL A C 1
ATOM 779 O O . VAL A 1 93 ? -4.517 11.057 0.783 1.00 95.62 93 VAL A O 1
ATOM 782 N N . LYS A 1 94 ? -5.465 9.346 -0.304 1.00 94.81 94 LYS A N 1
ATOM 783 C CA . LYS A 1 94 ? -6.737 10.025 -0.550 1.00 94.81 94 LYS A CA 1
ATOM 784 C C . LYS A 1 94 ? -7.754 9.687 0.530 1.00 94.81 94 LYS A C 1
ATOM 786 O O . LYS A 1 94 ? -7.898 8.538 0.950 1.00 94.81 94 LYS A O 1
ATOM 791 N N . CYS A 1 95 ? -8.525 10.699 0.906 1.00 90.88 95 CYS A N 1
ATOM 792 C CA . CYS A 1 95 ? -9.711 10.536 1.728 1.00 90.88 95 CYS A CA 1
ATOM 793 C C . CYS A 1 95 ? -10.971 10.757 0.891 1.00 90.88 95 CYS A C 1
ATOM 795 O O . CYS A 1 95 ? -11.004 11.615 0.003 1.00 90.88 95 CYS A O 1
ATOM 797 N N . LYS A 1 96 ? -12.025 9.999 1.184 1.00 84.81 96 LYS A N 1
ATOM 798 C CA . LYS A 1 96 ? -13.313 10.121 0.500 1.00 84.81 96 LYS A CA 1
ATOM 799 C C . LYS A 1 96 ? -14.139 11.211 1.177 1.00 84.81 96 LYS A C 1
ATOM 801 O O . LYS A 1 96 ? -14.373 11.158 2.381 1.00 84.81 96 LYS A O 1
ATOM 806 N N . LYS A 1 97 ? -14.571 12.221 0.418 1.00 79.38 97 LYS A N 1
ATOM 807 C CA . LYS A 1 97 ? -15.602 13.156 0.889 1.00 79.38 97 LYS A CA 1
ATOM 808 C C . LYS A 1 97 ? -16.931 12.409 0.897 1.00 79.38 97 LYS A C 1
ATOM 810 O O . LYS A 1 97 ? -17.266 11.771 -0.104 1.00 79.38 97 LYS A O 1
ATOM 815 N N . GLY A 1 98 ? -17.648 12.452 2.016 1.00 70.31 98 GLY A N 1
ATOM 816 C CA . GLY A 1 98 ? -18.989 11.890 2.052 1.00 70.31 98 GLY A CA 1
ATOM 817 C C . GLY A 1 98 ? -19.960 12.679 1.179 1.00 70.31 98 GLY A C 1
ATOM 818 O O . GLY A 1 98 ? -19.622 13.730 0.624 1.00 70.31 98 GLY A O 1
ATOM 819 N N . LYS A 1 99 ? -21.141 12.100 0.971 1.00 66.00 99 LYS A N 1
ATOM 820 C CA . LYS A 1 99 ? -22.114 12.606 -0.010 1.00 66.00 99 LYS A CA 1
ATOM 821 C C . LYS A 1 99 ? -22.926 13.779 0.540 1.00 66.00 99 LYS A C 1
ATOM 823 O O . LYS A 1 99 ? -23.497 14.528 -0.249 1.00 66.00 99 LYS A O 1
ATOM 828 N N . GLU A 1 100 ? -22.946 13.955 1.858 1.00 66.44 100 GLU A N 1
ATOM 829 C CA . GLU A 1 100 ? -23.677 15.021 2.540 1.00 66.44 100 GLU A CA 1
ATOM 830 C C . GLU A 1 100 ? -22.738 16.067 3.153 1.00 66.44 100 GLU A C 1
ATOM 832 O O . GLU A 1 100 ? -21.602 15.776 3.521 1.00 66.44 100 GLU A O 1
ATOM 837 N N . ALA A 1 101 ? -23.224 17.304 3.300 1.00 60.50 101 ALA A N 1
ATOM 838 C CA . ALA A 1 101 ? -22.464 18.414 3.888 1.00 60.50 101 ALA A CA 1
ATOM 839 C C . ALA A 1 101 ? -22.07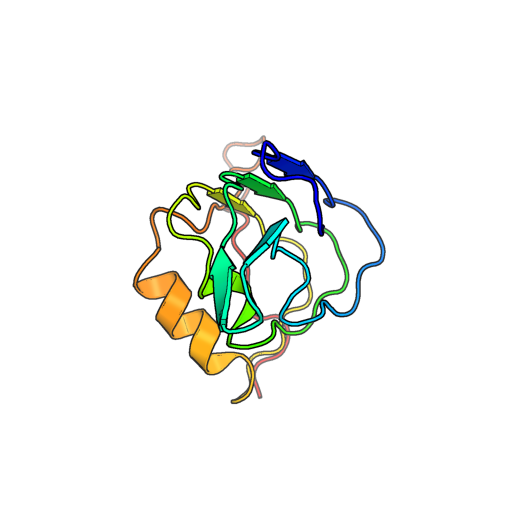4 18.185 5.367 1.00 60.50 101 ALA A C 1
ATOM 841 O O . ALA A 1 101 ? -21.231 18.905 5.898 1.00 60.50 101 ALA A O 1
ATOM 842 N N . THR A 1 102 ? -22.677 17.186 6.019 1.00 60.53 102 THR A N 1
ATOM 843 C CA . THR A 1 102 ? -22.408 16.740 7.393 1.00 60.53 102 THR A CA 1
ATOM 844 C C . THR A 1 102 ? -21.518 15.501 7.477 1.00 60.53 102 THR A C 1
ATOM 846 O O . THR A 1 102 ? -21.102 15.140 8.578 1.00 60.53 102 THR A O 1
ATOM 849 N N . ASP A 1 103 ? -21.207 14.845 6.354 1.00 62.84 103 ASP A N 1
ATOM 850 C CA . ASP A 1 103 ? -20.337 13.674 6.371 1.00 62.84 103 ASP A CA 1
ATOM 851 C C . ASP A 1 103 ? -18.878 14.087 6.581 1.00 62.84 103 ASP A C 1
ATOM 853 O O . ASP A 1 103 ? -18.294 14.866 5.819 1.00 62.84 103 ASP A O 1
ATOM 857 N N . ALA A 1 104 ? -18.256 13.494 7.596 1.00 70.12 104 ALA A N 1
ATOM 858 C CA . ALA A 1 104 ? -16.832 13.635 7.829 1.00 70.12 104 ALA A CA 1
ATOM 859 C C . ALA A 1 104 ? -16.020 13.083 6.643 1.00 70.12 104 ALA A C 1
ATOM 861 O O . ALA A 1 104 ? -16.390 12.105 5.989 1.00 70.12 104 ALA A O 1
ATOM 862 N N . LEU A 1 105 ? -14.867 13.703 6.392 1.00 82.19 105 LEU A N 1
ATOM 863 C CA . LEU A 1 105 ? -13.879 13.201 5.447 1.00 82.19 105 LEU A CA 1
ATOM 864 C C . LEU A 1 105 ? -13.422 11.797 5.891 1.00 82.19 105 LEU A C 1
ATOM 866 O O . LEU A 1 105 ? -12.811 11.641 6.947 1.00 82.19 105 LEU A O 1
ATOM 870 N N . GLN A 1 106 ? -13.712 10.774 5.087 1.00 85.94 106 GLN A N 1
ATOM 871 C CA . GLN A 1 106 ? -13.352 9.386 5.371 1.00 85.94 106 GLN A CA 1
ATOM 872 C C . GLN A 1 106 ? -11.898 9.142 4.963 1.00 85.94 106 GLN A C 1
ATOM 874 O O . GLN A 1 106 ? -11.589 8.797 3.819 1.00 85.94 106 GLN A O 1
ATOM 879 N N . CYS A 1 107 ? -10.999 9.380 5.912 1.00 89.38 107 CYS A N 1
ATOM 880 C CA . CYS A 1 107 ? -9.582 9.045 5.823 1.00 89.38 107 CYS A CA 1
ATOM 881 C C . CYS A 1 107 ? -9.305 7.662 6.440 1.00 89.38 107 CYS A C 1
ATOM 88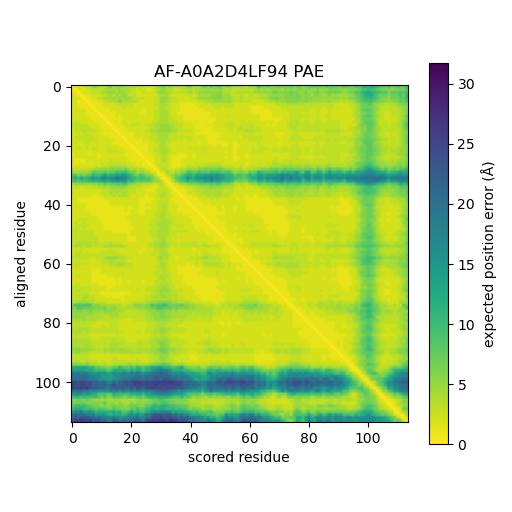3 O O . CYS A 1 107 ? -10.120 7.159 7.217 1.00 89.38 107 CYS A O 1
ATOM 885 N N . PRO A 1 108 ? -8.162 7.023 6.134 1.00 89.19 108 PRO A N 1
ATOM 886 C CA . PRO A 1 108 ? -7.688 5.893 6.926 1.00 89.19 108 PRO A CA 1
ATOM 887 C C . PRO A 1 108 ? -7.453 6.345 8.375 1.00 89.19 108 PRO A C 1
ATOM 889 O O . PRO A 1 108 ? -6.639 7.228 8.634 1.00 89.19 108 PRO A O 1
ATOM 892 N N . LEU A 1 109 ? -8.194 5.753 9.311 1.00 85.62 109 LEU A N 1
ATOM 893 C CA . LEU A 1 109 ? -8.121 6.061 10.737 1.00 85.62 109 LEU A CA 1
ATOM 894 C C . LEU A 1 109 ? -7.663 4.836 11.522 1.00 85.62 109 LEU A C 1
ATOM 896 O O . LEU A 1 109 ? -8.015 3.702 11.202 1.00 85.62 109 LEU A O 1
ATOM 900 N N . CYS A 1 110 ? -6.915 5.092 12.588 1.00 86.38 110 CYS A N 1
ATOM 901 C CA . CYS A 1 110 ? -6.621 4.108 13.615 1.00 86.38 110 CYS A CA 1
ATOM 902 C C . CYS A 1 110 ? -7.907 3.660 14.303 1.00 86.38 110 CYS A C 1
ATOM 904 O O . CYS A 1 110 ? -8.595 4.481 14.907 1.00 86.38 110 CYS A O 1
ATOM 906 N N . THR A 1 111 ? -8.196 2.362 14.270 1.00 79.75 111 THR A N 1
ATOM 907 C CA . THR A 1 111 ? -9.325 1.796 15.028 1.00 79.75 111 THR A CA 1
ATOM 908 C C . THR A 1 111 ? -8.898 1.264 16.389 1.00 79.75 111 THR A C 1
ATOM 910 O O . THR A 1 111 ? -9.700 1.266 17.316 1.00 79.75 111 THR A O 1
ATOM 913 N N . ASN A 1 112 ? -7.634 0.856 16.535 1.00 74.50 112 ASN A N 1
ATOM 914 C CA . ASN A 1 112 ? -7.132 0.285 17.779 1.00 74.50 112 ASN A CA 1
ATOM 915 C C . ASN A 1 112 ? -5.755 0.873 18.140 1.00 74.50 112 ASN A C 1
ATOM 917 O O . ASN A 1 112 ? -4.736 0.353 17.670 1.00 74.50 112 ASN A O 1
ATOM 921 N N . PRO A 1 113 ? -5.699 1.970 18.917 1.00 65.62 113 PRO A N 1
ATOM 922 C CA . PRO A 1 113 ? -4.446 2.470 19.469 1.00 65.62 113 PRO A CA 1
ATOM 923 C C . PRO A 1 113 ? -3.950 1.497 20.545 1.00 65.62 113 PRO A C 1
ATOM 925 O O . PRO A 1 113 ? -4.705 1.140 21.451 1.00 65.62 113 PRO A O 1
ATOM 928 N N . ARG A 1 114 ? -2.708 1.028 20.412 1.00 55.69 114 ARG A N 1
ATOM 929 C CA . ARG A 1 114 ? -2.011 0.285 21.469 1.00 55.69 114 ARG A CA 1
ATOM 930 C C . ARG A 1 114 ? -1.064 1.194 22.232 1.00 55.69 114 ARG A C 1
ATOM 932 O O . ARG A 1 114 ? -0.417 2.040 21.578 1.00 55.69 114 ARG A O 1
#

Organism: NCBI:txid129469